Protein AF-A0A8T5GDT7-F1 (afdb_monomer_lite)

Sequence (79 aa):
MSSNKEQDFKDFQISERKKIGSGLTNAPVWLMQKAGKRLWNARQKRDWKKIDLGKRHVKHKTRQATKKIKSGDHKKGGV

Organism: NCBI:txid3101447

Structure (mmCIF, N/CA/C/O backbone):
data_AF-A0A8T5GDT7-F1
#
_entry.id   AF-A0A8T5GDT7-F1
#
loop_
_atom_site.group_PDB
_atom_site.id
_atom_site.type_symbol
_atom_site.label_atom_id
_atom_site.label_alt_id
_atom_site.label_comp_id
_atom_site.label_asym_id
_atom_site.label_entity_id
_atom_site.label_seq_id
_atom_site.pdbx_PDB_ins_code
_atom_site.Cartn_x
_atom_site.Cartn_y
_atom_site.Cartn_z
_atom_site.occupancy
_atom_site.B_iso_or_equiv
_atom_site.auth_seq_id
_atom_site.auth_comp_id
_atom_site.auth_asym_id
_atom_site.auth_atom_id
_atom_site.pdbx_PDB_model_num
ATOM 1 N N . MET A 1 1 ? 2.334 -5.251 21.540 1.00 46.31 1 MET A N 1
ATOM 2 C CA . MET A 1 1 ? 1.405 -5.596 20.437 1.00 46.31 1 MET A CA 1
ATOM 3 C C . MET A 1 1 ? 0.193 -4.683 20.527 1.00 46.31 1 MET A C 1
ATOM 5 O O . MET A 1 1 ? -0.333 -4.542 21.618 1.00 46.31 1 MET A O 1
ATOM 9 N N . SER A 1 2 ? -0.244 -4.029 19.444 1.00 58.16 2 SER A N 1
ATOM 10 C CA . SER A 1 2 ? -1.479 -3.223 19.482 1.00 58.16 2 SER A CA 1
ATOM 11 C C . SER A 1 2 ? -2.693 -4.166 19.473 1.00 58.16 2 SER A C 1
ATOM 13 O O . SER A 1 2 ? -3.229 -4.465 18.403 1.00 58.16 2 SER A O 1
ATOM 15 N N . SER A 1 3 ? -3.053 -4.726 20.628 1.00 63.69 3 SER A N 1
ATOM 16 C CA . SER A 1 3 ? -4.093 -5.760 20.744 1.00 63.69 3 SER A CA 1
ATOM 17 C C . SER A 1 3 ? -5.491 -5.216 20.436 1.00 63.69 3 SER A C 1
ATOM 19 O O . SER A 1 3 ? -6.297 -5.898 19.807 1.00 63.69 3 SER A O 1
ATOM 21 N N . ASN A 1 4 ? -5.745 -3.950 20.770 1.00 72.75 4 ASN A N 1
ATOM 22 C CA . ASN A 1 4 ? -7.082 -3.357 20.731 1.00 72.75 4 ASN A CA 1
ATOM 23 C C . ASN A 1 4 ? -7.260 -2.458 19.501 1.00 72.75 4 ASN A C 1
ATOM 25 O O . ASN A 1 4 ? -7.417 -1.246 19.609 1.00 72.75 4 ASN A O 1
ATOM 29 N N . LYS A 1 5 ? -7.175 -3.044 18.302 1.00 75.19 5 LYS A N 1
ATOM 30 C CA . LYS A 1 5 ? -7.557 -2.352 17.059 1.00 75.19 5 LYS A CA 1
ATOM 31 C C . LYS A 1 5 ? -9.025 -2.623 16.743 1.00 75.19 5 LYS A C 1
ATOM 33 O O . LYS A 1 5 ? -9.435 -3.784 16.752 1.00 75.19 5 LYS A O 1
ATOM 38 N N . GLU A 1 6 ? -9.763 -1.574 16.387 1.00 85.69 6 GLU A N 1
ATOM 39 C CA . GLU A 1 6 ? -11.102 -1.692 15.801 1.00 85.69 6 GLU A CA 1
ATOM 40 C C . GLU A 1 6 ? -11.084 -2.598 14.564 1.00 85.69 6 GLU A C 1
ATOM 42 O O . GLU A 1 6 ? -10.114 -2.598 13.796 1.00 85.69 6 GLU A O 1
ATOM 47 N N . GLN A 1 7 ? -12.162 -3.359 14.363 1.00 87.44 7 GLN A N 1
ATOM 48 C CA . GLN A 1 7 ? -12.269 -4.316 13.260 1.00 87.44 7 GLN A CA 1
ATOM 49 C C . GLN A 1 7 ? -12.137 -3.631 11.892 1.00 87.44 7 GLN A C 1
ATOM 51 O O . GLN A 1 7 ? -11.333 -4.057 11.069 1.00 87.44 7 GLN A O 1
ATOM 56 N N . ASP A 1 8 ? -12.799 -2.489 11.703 1.00 87.19 8 ASP A N 1
ATOM 57 C CA . ASP A 1 8 ? -12.704 -1.678 10.482 1.00 87.19 8 ASP A CA 1
ATOM 58 C C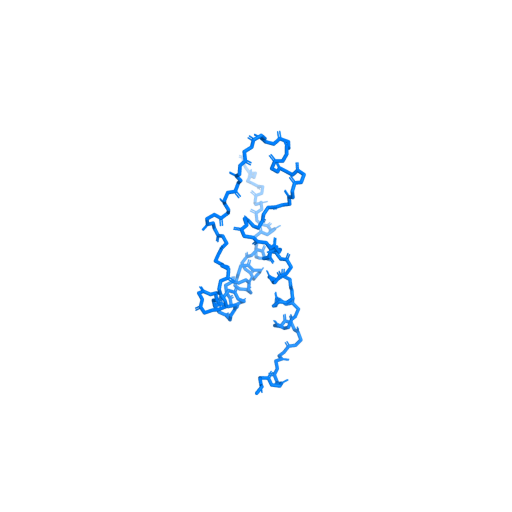 . ASP A 1 8 ? -11.257 -1.248 10.171 1.00 87.19 8 ASP A C 1
ATOM 60 O O . ASP A 1 8 ? -10.780 -1.319 9.035 1.00 87.19 8 ASP A O 1
ATOM 64 N N . PHE A 1 9 ? -10.490 -0.875 11.198 1.00 89.44 9 PHE A N 1
ATOM 65 C CA . PHE A 1 9 ? -9.086 -0.522 11.007 1.00 89.44 9 PHE A CA 1
ATOM 66 C C . PHE A 1 9 ? -8.212 -1.740 10.668 1.00 89.44 9 PHE A C 1
ATOM 68 O O . PHE A 1 9 ? -7.214 -1.599 9.946 1.00 89.44 9 PHE A O 1
ATOM 75 N N . LYS A 1 10 ? -8.557 -2.934 11.167 1.00 89.50 10 LYS A N 1
ATOM 76 C CA . LYS A 1 10 ? -7.894 -4.192 10.786 1.00 89.50 10 LYS A CA 1
ATOM 77 C C . LYS A 1 10 ? -8.179 -4.527 9.324 1.00 89.50 10 LYS A C 1
ATOM 79 O O . LYS A 1 10 ? -7.233 -4.769 8.575 1.00 89.50 10 LYS A O 1
ATOM 84 N N . ASP A 1 11 ? -9.434 -4.448 8.901 1.00 90.94 11 ASP A N 1
ATOM 85 C CA . ASP A 1 11 ? -9.844 -4.741 7.525 1.00 90.94 11 ASP A CA 1
ATOM 86 C C . ASP A 1 11 ? -9.207 -3.756 6.540 1.00 90.94 11 ASP A C 1
ATOM 88 O O . ASP A 1 11 ? -8.645 -4.154 5.512 1.00 90.94 11 ASP A O 1
ATOM 92 N N . PHE A 1 12 ? -9.159 -2.472 6.906 1.00 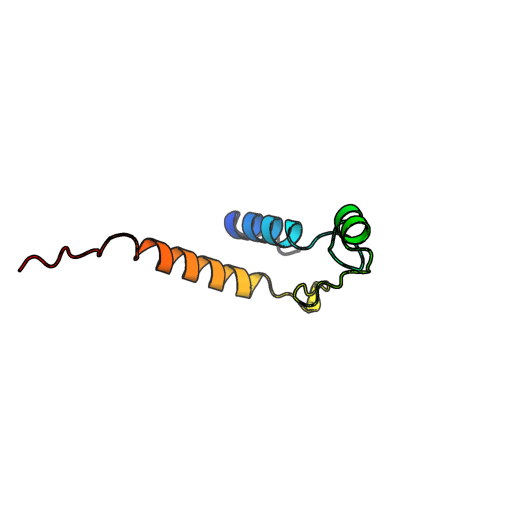91.19 12 PHE A N 1
ATOM 93 C CA . PHE A 1 12 ? -8.425 -1.463 6.151 1.00 91.19 12 PHE A CA 1
ATOM 94 C C . PHE A 1 12 ? -6.943 -1.829 6.000 1.00 91.19 12 PHE A C 1
ATOM 96 O O . PHE A 1 12 ? -6.414 -1.809 4.886 1.00 91.19 12 PHE A O 1
ATOM 103 N N . GLN A 1 13 ? -6.268 -2.208 7.091 1.00 88.62 13 GLN A N 1
ATOM 104 C CA . GLN A 1 13 ? -4.863 -2.621 7.043 1.00 88.62 13 GLN A CA 1
ATOM 105 C C . GLN A 1 13 ? -4.648 -3.846 6.153 1.00 88.62 13 GLN A C 1
ATOM 107 O O . GLN A 1 13 ? -3.684 -3.865 5.388 1.00 88.62 13 GLN A O 1
ATOM 112 N N . ILE A 1 14 ? -5.525 -4.848 6.228 1.00 89.06 14 ILE A N 1
ATOM 113 C CA . ILE A 1 14 ? -5.455 -6.042 5.377 1.00 89.06 14 ILE A CA 1
ATOM 114 C C . ILE A 1 14 ? -5.609 -5.643 3.906 1.00 89.06 14 ILE A C 1
ATOM 116 O O . ILE A 1 14 ? -4.807 -6.060 3.069 1.00 89.06 14 ILE A O 1
ATOM 120 N N . SER A 1 15 ? -6.585 -4.788 3.587 1.00 89.06 15 SER A N 1
ATOM 121 C CA . SER A 1 15 ? -6.823 -4.323 2.217 1.00 89.06 15 SER A CA 1
ATOM 122 C C . SER A 1 15 ? -5.637 -3.535 1.644 1.00 89.06 15 SER A C 1
ATOM 124 O O . SER A 1 15 ? -5.244 -3.757 0.500 1.00 89.06 15 SER A O 1
ATOM 126 N N . GLU A 1 16 ? -5.012 -2.656 2.435 1.00 87.81 16 GLU A N 1
ATOM 127 C CA . GLU A 1 16 ? -3.842 -1.885 2.005 1.00 87.81 16 GLU A CA 1
ATOM 128 C C . GLU A 1 16 ? -2.613 -2.781 1.830 1.00 87.81 16 GLU A C 1
ATOM 130 O O . GLU A 1 16 ? -1.867 -2.611 0.867 1.00 87.81 16 GLU A O 1
ATOM 135 N N . ARG A 1 17 ? -2.417 -3.771 2.709 1.00 83.38 17 ARG A N 1
ATOM 136 C CA . ARG A 1 17 ? -1.323 -4.744 2.581 1.00 83.38 17 ARG A CA 1
ATOM 137 C C . ARG A 1 17 ? -1.468 -5.604 1.332 1.00 83.38 17 ARG A C 1
ATOM 139 O O . ARG A 1 17 ? -0.478 -5.796 0.647 1.00 83.38 17 ARG A O 1
ATOM 146 N N . LYS A 1 18 ? -2.683 -6.039 0.978 1.00 83.25 18 LYS A N 1
ATOM 147 C CA . LYS A 1 18 ? -2.934 -6.779 -0.275 1.00 83.25 18 LYS A CA 1
ATOM 148 C C . LYS A 1 18 ? -2.585 -5.967 -1.523 1.00 83.25 18 LYS A C 1
ATOM 150 O O . LYS A 1 18 ? -2.169 -6.538 -2.524 1.00 83.25 18 LYS A O 1
ATOM 155 N N . LYS A 1 19 ? -2.732 -4.637 -1.475 1.00 80.31 19 LYS A N 1
ATOM 156 C CA . LYS A 1 19 ? -2.302 -3.765 -2.578 1.00 80.31 19 LYS A CA 1
ATOM 157 C C . LYS A 1 19 ? -0.784 -3.728 -2.694 1.00 80.31 19 LYS A C 1
ATOM 159 O O . LYS A 1 19 ? -0.278 -3.645 -3.808 1.00 80.31 19 LYS A O 1
ATOM 164 N N . ILE A 1 20 ? -0.066 -3.751 -1.569 1.00 77.50 20 ILE A N 1
ATOM 165 C CA . ILE A 1 20 ? 1.400 -3.820 -1.519 1.00 77.50 20 ILE A CA 1
ATOM 166 C C . ILE A 1 20 ? 1.807 -5.243 -1.927 1.00 77.50 20 ILE A C 1
ATOM 168 O O . ILE A 1 20 ? 1.945 -6.131 -1.094 1.00 77.50 20 ILE A O 1
ATOM 172 N N . GLY A 1 21 ? 1.919 -5.467 -3.238 1.00 66.44 21 GLY A N 1
ATOM 173 C CA . GLY A 1 21 ? 2.263 -6.769 -3.803 1.00 66.44 21 GLY A CA 1
ATOM 174 C C . GLY A 1 21 ? 3.634 -7.275 -3.348 1.00 66.44 21 GLY A C 1
ATOM 175 O O . GLY A 1 21 ? 4.470 -6.516 -2.860 1.00 66.44 21 GLY A O 1
ATOM 176 N N . SER A 1 22 ? 3.872 -8.572 -3.523 1.00 66.06 22 SER A N 1
ATOM 177 C CA . SER A 1 22 ? 5.156 -9.204 -3.222 1.00 66.06 22 SER A CA 1
ATOM 178 C C . SER A 1 22 ? 6.232 -8.857 -4.259 1.00 66.06 22 SER A C 1
ATOM 180 O O . SER A 1 22 ? 5.944 -8.679 -5.444 1.00 66.06 22 SER A O 1
ATOM 182 N N . GLY A 1 23 ? 7.495 -8.852 -3.827 1.00 65.81 23 GLY A N 1
ATOM 183 C CA . GLY A 1 23 ? 8.671 -8.761 -4.702 1.00 65.81 23 GLY A CA 1
ATOM 184 C C . GLY A 1 23 ? 9.315 -7.375 -4.765 1.00 65.81 23 GLY A C 1
ATOM 185 O O . GLY A 1 23 ? 8.784 -6.409 -4.231 1.00 65.81 23 GLY A O 1
ATOM 186 N N . LEU A 1 24 ? 10.479 -7.284 -5.423 1.00 65.75 24 LEU A N 1
ATOM 187 C CA . LEU A 1 24 ? 11.321 -6.076 -5.532 1.00 65.75 24 LEU A CA 1
ATOM 188 C C . LEU A 1 24 ? 10.803 -5.046 -6.548 1.00 65.75 24 LEU A C 1
ATOM 190 O O . LEU A 1 24 ? 11.294 -3.933 -6.627 1.00 65.75 24 LEU A O 1
ATOM 194 N N . THR A 1 25 ? 9.749 -5.337 -7.292 1.00 69.81 25 THR A N 1
ATOM 195 C CA . THR A 1 25 ? 9.155 -4.416 -8.278 1.00 69.81 25 THR A CA 1
ATOM 196 C C . THR A 1 25 ? 7.671 -4.149 -8.020 1.00 69.81 25 THR A C 1
ATOM 198 O O . THR A 1 25 ? 7.126 -3.194 -8.568 1.00 69.81 25 THR A O 1
ATOM 201 N N . ASN A 1 26 ? 7.047 -4.926 -7.118 1.00 74.06 26 ASN A N 1
ATOM 202 C CA . ASN A 1 26 ? 5.604 -4.947 -6.826 1.00 74.06 26 ASN A CA 1
ATOM 203 C C . ASN A 1 26 ? 4.721 -5.110 -8.077 1.00 74.06 26 ASN A C 1
ATOM 205 O O . ASN A 1 26 ? 3.532 -4.799 -8.048 1.00 74.06 26 ASN A O 1
ATOM 209 N N . ALA A 1 27 ? 5.299 -5.569 -9.184 1.00 79.06 27 ALA A N 1
ATOM 210 C CA . ALA A 1 27 ? 4.580 -5.919 -10.393 1.00 79.06 27 ALA A CA 1
ATOM 211 C C . ALA A 1 27 ? 4.670 -7.441 -10.575 1.00 79.06 27 ALA A C 1
ATOM 213 O O . ALA A 1 27 ? 5.714 -8.027 -10.277 1.00 79.06 27 ALA A O 1
ATOM 214 N N . PRO A 1 28 ? 3.597 -8.101 -11.029 1.00 80.69 28 PRO A N 1
ATOM 215 C CA . PRO A 1 28 ? 3.635 -9.529 -11.297 1.00 80.69 28 PRO A CA 1
ATOM 216 C C . PRO A 1 28 ? 4.534 -9.835 -12.504 1.00 80.69 28 PRO A C 1
ATOM 218 O O . PRO A 1 28 ? 4.646 -9.033 -13.434 1.00 80.69 28 PRO A O 1
ATOM 221 N N . VAL A 1 29 ? 5.168 -11.010 -12.492 1.00 84.50 29 VAL A N 1
ATOM 222 C CA . VAL A 1 29 ? 6.171 -11.416 -13.496 1.00 84.50 29 VAL A CA 1
ATOM 223 C C . VAL A 1 29 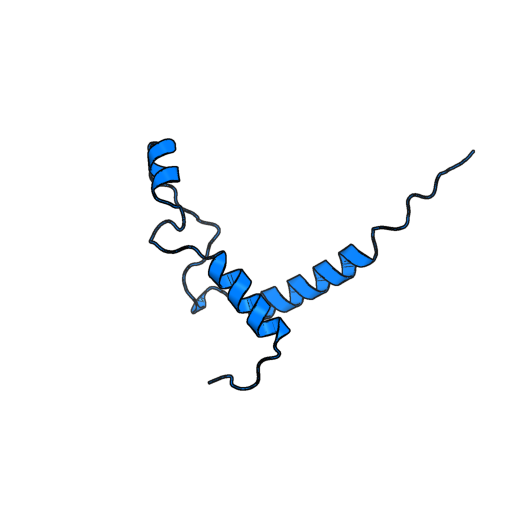? 5.600 -11.396 -14.914 1.00 84.50 29 VAL A C 1
ATOM 225 O O . VAL A 1 29 ? 6.238 -10.854 -15.814 1.00 84.50 29 VAL A O 1
ATOM 228 N N . TRP A 1 30 ? 4.370 -11.885 -15.101 1.00 86.88 30 TRP A N 1
ATOM 229 C CA . TRP A 1 30 ? 3.709 -11.907 -16.411 1.00 86.88 30 TRP A CA 1
ATOM 230 C C . TRP A 1 30 ? 3.588 -10.506 -17.033 1.00 86.88 30 TRP A C 1
ATOM 232 O O . TRP A 1 30 ? 3.707 -10.344 -18.246 1.00 86.88 30 TRP A O 1
ATOM 242 N N . LEU A 1 31 ? 3.401 -9.470 -16.207 1.00 87.00 31 LEU A N 1
ATOM 243 C CA . LEU A 1 31 ? 3.285 -8.092 -16.678 1.00 87.00 31 LEU A CA 1
ATOM 244 C C . LEU A 1 31 ? 4.637 -7.569 -17.178 1.00 87.00 31 LEU A C 1
ATOM 246 O O . LEU A 1 31 ? 4.689 -6.856 -18.176 1.00 87.00 31 LEU A O 1
ATOM 250 N N . MET A 1 32 ? 5.734 -7.949 -16.516 1.00 86.94 32 MET A N 1
ATOM 251 C CA . MET A 1 32 ? 7.088 -7.611 -16.971 1.00 86.94 32 MET A CA 1
ATOM 252 C C . MET A 1 32 ? 7.457 -8.357 -18.248 1.00 86.94 32 MET A C 1
ATOM 254 O O . MET A 1 32 ? 8.053 -7.758 -19.138 1.00 86.94 32 MET A O 1
ATOM 258 N N . GLN A 1 33 ? 7.071 -9.631 -18.350 1.00 90.38 33 GLN A N 1
ATOM 259 C CA . GLN A 1 33 ? 7.278 -10.439 -19.553 1.00 90.38 33 GLN A CA 1
ATOM 260 C C . GLN A 1 33 ? 6.545 -9.831 -20.751 1.00 90.38 33 GLN A C 1
ATOM 262 O O . GLN A 1 33 ? 7.157 -9.621 -21.791 1.00 90.38 33 GLN A O 1
ATOM 267 N N . LYS A 1 34 ? 5.273 -9.442 -20.583 1.00 91.94 34 LYS A N 1
ATOM 268 C CA . LYS A 1 34 ? 4.494 -8.778 -21.638 1.00 91.94 34 LYS A CA 1
ATOM 269 C C . LYS A 1 34 ? 5.070 -7.415 -22.038 1.00 91.94 34 LYS A C 1
ATOM 271 O O . LYS A 1 34 ? 5.014 -7.046 -23.204 1.00 91.94 34 LYS A O 1
ATOM 276 N N . ALA A 1 35 ? 5.602 -6.657 -21.080 1.00 88.50 35 ALA A N 1
ATOM 277 C CA . ALA A 1 35 ? 6.190 -5.343 -21.339 1.00 88.50 35 ALA A CA 1
ATOM 278 C C . ALA A 1 35 ? 7.622 -5.402 -21.904 1.00 88.50 35 ALA A C 1
ATOM 280 O O . ALA A 1 35 ? 8.130 -4.370 -22.340 1.00 88.50 35 ALA A O 1
ATOM 281 N N . GLY A 1 36 ? 8.296 -6.556 -21.829 1.00 91.19 36 GLY A N 1
ATOM 282 C CA . GLY A 1 36 ? 9.693 -6.721 -22.245 1.00 91.19 36 GLY A CA 1
ATOM 283 C C . GLY A 1 36 ? 10.705 -5.937 -21.400 1.00 91.19 36 GLY A C 1
ATOM 284 O O . GLY A 1 36 ? 11.842 -5.748 -21.819 1.00 91.19 36 GLY A O 1
ATOM 285 N N . LYS A 1 37 ? 10.313 -5.439 -20.218 1.00 88.38 37 LYS A N 1
ATOM 286 C CA . LYS A 1 37 ? 11.176 -4.615 -19.358 1.00 88.38 37 LYS A CA 1
ATOM 287 C C . LYS A 1 37 ? 10.863 -4.777 -17.877 1.00 88.38 37 LYS A C 1
ATOM 289 O O . LYS A 1 37 ? 9.748 -5.123 -17.484 1.00 88.38 37 LYS A O 1
ATOM 294 N N . ARG A 1 38 ? 11.845 -4.450 -17.033 1.00 84.12 38 ARG A N 1
ATOM 295 C CA . ARG A 1 38 ? 11.635 -4.341 -15.584 1.00 84.12 38 ARG A CA 1
ATOM 296 C C . ARG A 1 38 ? 10.746 -3.132 -15.292 1.00 84.12 38 ARG A C 1
ATOM 298 O O . ARG A 1 38 ? 11.041 -2.018 -15.716 1.00 84.12 38 ARG A O 1
ATOM 305 N N . LEU A 1 39 ? 9.663 -3.353 -14.552 1.00 83.12 39 LEU A N 1
ATOM 306 C CA . LEU A 1 39 ? 8.737 -2.303 -14.131 1.00 83.12 39 LEU A CA 1
ATOM 307 C C . LEU A 1 39 ? 8.989 -1.971 -12.664 1.00 83.12 39 LEU A C 1
ATOM 309 O O . LEU A 1 39 ? 8.865 -2.843 -11.812 1.00 83.12 39 LEU A O 1
ATOM 313 N N . TRP A 1 40 ? 9.330 -0.723 -12.354 1.00 78.62 40 TRP A N 1
ATOM 314 C CA . TRP A 1 40 ? 9.502 -0.274 -10.974 1.00 78.62 40 TRP A CA 1
ATOM 315 C C . TRP A 1 40 ? 8.287 0.523 -10.500 1.00 78.62 40 TRP A C 1
ATOM 317 O O . TRP A 1 40 ? 7.978 1.583 -11.045 1.00 78.62 40 TRP A O 1
ATOM 327 N N . ASN A 1 41 ? 7.607 0.054 -9.451 1.00 77.94 41 ASN A N 1
ATOM 328 C CA . ASN A 1 41 ? 6.504 0.804 -8.857 1.00 77.94 41 ASN A CA 1
ATOM 329 C C . ASN A 1 41 ? 7.006 1.861 -7.857 1.00 77.94 41 ASN A C 1
ATOM 331 O O . ASN A 1 41 ? 7.016 1.639 -6.647 1.00 77.94 41 ASN A O 1
ATOM 335 N N . ALA A 1 42 ? 7.366 3.047 -8.357 1.00 74.38 42 ALA A N 1
ATOM 336 C CA . ALA A 1 42 ? 7.836 4.166 -7.530 1.00 74.38 42 ALA A CA 1
ATOM 337 C C . ALA A 1 42 ? 6.781 4.702 -6.538 1.00 74.38 42 ALA A C 1
ATOM 339 O O . ALA A 1 42 ? 7.122 5.338 -5.541 1.00 74.38 42 ALA A O 1
ATOM 340 N N . ARG A 1 43 ? 5.489 4.455 -6.794 1.00 72.31 43 ARG A N 1
ATOM 341 C CA . ARG A 1 43 ? 4.387 4.938 -5.944 1.00 72.31 43 ARG A CA 1
ATOM 342 C C . ARG A 1 43 ? 4.199 4.095 -4.688 1.00 72.31 43 ARG A C 1
ATOM 344 O O . ARG A 1 43 ? 3.659 4.584 -3.692 1.00 72.31 43 ARG A O 1
ATOM 351 N N . GLN A 1 44 ? 4.629 2.839 -4.715 1.00 71.38 44 GLN A N 1
ATOM 352 C CA . GLN A 1 44 ? 4.533 1.966 -3.559 1.00 71.38 44 GLN A CA 1
ATOM 353 C C . GLN A 1 44 ? 5.788 2.050 -2.706 1.00 71.38 44 GLN A C 1
ATOM 355 O O . GLN A 1 44 ? 6.834 1.483 -3.004 1.00 71.38 44 GLN A O 1
ATOM 360 N N . LYS A 1 45 ? 5.639 2.731 -1.573 1.00 70.88 45 LYS A N 1
ATOM 361 C CA . LYS A 1 45 ? 6.568 2.596 -0.457 1.00 70.88 45 LYS A CA 1
ATOM 362 C C . LYS A 1 45 ? 6.465 1.149 0.039 1.00 70.88 45 LYS A C 1
ATOM 364 O O . LYS A 1 45 ? 5.357 0.681 0.271 1.00 70.88 45 LYS A O 1
ATOM 369 N N . ARG A 1 46 ? 7.594 0.445 0.122 1.00 69.25 46 ARG A N 1
ATOM 370 C CA . ARG A 1 46 ? 7.667 -0.981 0.504 1.00 69.25 46 ARG A CA 1
ATOM 371 C C . ARG A 1 46 ? 7.861 -1.164 2.001 1.00 69.25 46 ARG A C 1
ATOM 373 O O . ARG A 1 46 ? 7.407 -2.137 2.588 1.00 69.25 46 ARG A O 1
ATOM 380 N N . ASP A 1 47 ? 8.540 -0.195 2.601 1.00 78.50 47 ASP A N 1
ATOM 381 C CA . ASP A 1 47 ? 9.002 -0.300 3.972 1.00 78.50 47 ASP A CA 1
ATOM 382 C C . ASP A 1 47 ? 7.881 0.096 4.921 1.00 78.50 47 ASP A C 1
ATOM 384 O O . ASP A 1 47 ? 7.308 1.185 4.806 1.00 78.50 47 ASP A O 1
ATOM 388 N N . TRP A 1 48 ? 7.630 -0.750 5.915 1.00 78.25 48 TRP A N 1
ATOM 389 C CA . TRP A 1 48 ? 6.666 -0.481 6.980 1.00 78.25 48 TRP A CA 1
ATOM 390 C C . TRP A 1 48 ? 6.924 0.876 7.659 1.00 78.25 48 TRP A C 1
ATOM 392 O O . TRP A 1 48 ? 5.980 1.588 7.979 1.00 78.25 48 TRP A O 1
ATOM 402 N N . LYS A 1 49 ? 8.196 1.288 7.788 1.00 83.12 49 LYS A N 1
ATOM 403 C CA . LYS A 1 49 ? 8.600 2.574 8.385 1.00 83.12 49 LYS A CA 1
ATOM 404 C C . LYS A 1 49 ? 8.206 3.785 7.533 1.00 83.12 49 LYS A C 1
ATOM 406 O O . LYS A 1 49 ? 8.005 4.875 8.058 1.00 83.12 49 LYS A O 1
ATOM 411 N N . LYS A 1 50 ? 8.095 3.618 6.211 1.00 81.88 50 LYS A N 1
ATOM 412 C CA . LYS A 1 50 ? 7.756 4.702 5.274 1.00 81.88 50 LYS A CA 1
ATOM 413 C C . LYS A 1 50 ? 6.244 4.816 5.027 1.00 81.88 50 LYS A C 1
ATOM 415 O O . LYS A 1 50 ? 5.811 5.787 4.396 1.00 81.88 50 LYS A O 1
ATOM 420 N N . ILE A 1 51 ? 5.450 3.841 5.479 1.00 81.69 51 ILE A N 1
ATOM 421 C CA . ILE A 1 51 ? 3.999 3.774 5.270 1.00 81.69 51 ILE A CA 1
ATOM 422 C C . ILE A 1 51 ? 3.269 3.992 6.594 1.00 81.69 51 ILE A C 1
ATOM 424 O O . ILE A 1 51 ? 3.216 3.112 7.445 1.00 81.69 51 ILE A O 1
ATOM 428 N N . ASP A 1 52 ? 2.603 5.137 6.719 1.00 86.88 52 ASP A N 1
ATOM 429 C CA . ASP A 1 52 ? 1.677 5.393 7.822 1.00 86.88 52 ASP A CA 1
ATOM 430 C C . ASP A 1 52 ? 0.246 5.005 7.412 1.00 86.88 52 ASP A C 1
ATOM 432 O O . ASP A 1 52 ? -0.465 5.760 6.738 1.00 86.88 52 ASP A O 1
ATOM 436 N N . LEU A 1 53 ? -0.166 3.788 7.782 1.00 85.44 53 LEU A N 1
ATOM 437 C CA . LEU A 1 53 ? -1.517 3.282 7.512 1.00 85.44 53 LEU A CA 1
ATOM 438 C C . LEU A 1 53 ? -2.586 3.959 8.383 1.00 85.44 53 LEU A C 1
ATOM 440 O O . LEU A 1 53 ? -3.733 4.045 7.950 1.00 85.44 53 LEU A O 1
ATOM 444 N N . GLY A 1 54 ? -2.230 4.482 9.560 1.00 85.88 54 GLY A N 1
ATOM 445 C CA . GLY A 1 54 ? -3.165 5.193 10.436 1.00 85.88 54 GLY A CA 1
ATOM 446 C C . GLY A 1 54 ? -3.655 6.483 9.786 1.00 85.88 54 GLY A C 1
ATOM 447 O O . GLY A 1 54 ? -4.856 6.669 9.580 1.00 85.88 54 GLY A O 1
ATOM 448 N N . LYS A 1 55 ? -2.725 7.329 9.323 1.00 87.12 55 LYS A N 1
ATOM 449 C CA . LYS A 1 55 ? -3.070 8.566 8.593 1.00 87.12 55 LYS A CA 1
ATOM 450 C C . LYS A 1 55 ? -3.842 8.293 7.303 1.00 87.12 55 LYS A C 1
ATOM 452 O O . LYS A 1 55 ? -4.718 9.074 6.923 1.00 87.12 55 LYS A O 1
ATOM 457 N N . ARG A 1 56 ? -3.535 7.195 6.604 1.00 87.06 56 ARG A N 1
ATOM 458 C CA . ARG A 1 56 ? -4.284 6.789 5.403 1.00 87.06 56 ARG A CA 1
ATOM 459 C C . ARG A 1 56 ? -5.709 6.356 5.728 1.00 87.06 56 ARG A C 1
ATOM 461 O O . ARG A 1 56 ? -6.602 6.687 4.953 1.00 87.06 56 ARG A O 1
ATOM 468 N N . HIS A 1 57 ? -5.923 5.671 6.849 1.00 89.75 57 HIS A N 1
ATOM 469 C CA . HIS A 1 57 ? -7.251 5.246 7.279 1.00 89.75 57 HIS A CA 1
ATOM 470 C C . HIS A 1 57 ? -8.160 6.443 7.579 1.00 89.75 57 HIS A C 1
ATOM 472 O O . HIS A 1 57 ? -9.278 6.500 7.072 1.00 89.75 57 HIS A O 1
ATOM 478 N N . VAL A 1 58 ? -7.646 7.456 8.288 1.00 88.62 58 VAL A N 1
ATOM 479 C CA . VAL A 1 58 ? -8.380 8.710 8.541 1.00 88.62 58 VAL A CA 1
ATOM 480 C C . VAL A 1 58 ? -8.780 9.377 7.222 1.00 88.62 58 VAL A C 1
ATOM 482 O O . VAL A 1 58 ? -9.959 9.625 6.986 1.00 88.62 58 VAL A O 1
ATOM 485 N N . LYS A 1 59 ? -7.826 9.565 6.296 1.00 88.50 59 LYS A N 1
ATOM 486 C CA . LYS A 1 59 ? -8.109 10.130 4.962 1.00 88.50 59 LYS A CA 1
ATOM 487 C C . LYS A 1 59 ? -9.119 9.300 4.165 1.00 88.50 59 LYS A C 1
ATOM 489 O O . LYS A 1 59 ? -9.912 9.859 3.408 1.00 88.50 59 LYS A O 1
ATOM 494 N N . HIS A 1 60 ? -9.073 7.975 4.296 1.00 86.88 60 HIS A N 1
ATOM 495 C CA . HIS A 1 60 ? -10.015 7.071 3.646 1.00 86.88 60 HIS A CA 1
ATOM 496 C C . HIS A 1 60 ? -11.435 7.264 4.194 1.00 86.88 60 HIS A C 1
ATOM 498 O O . HIS A 1 60 ? -12.357 7.435 3.397 1.00 86.88 60 HIS A O 1
ATOM 504 N N . LYS A 1 61 ? -11.602 7.342 5.522 1.00 87.31 61 LYS A N 1
ATOM 505 C CA . LYS A 1 61 ? -12.889 7.650 6.169 1.00 87.31 61 LYS A CA 1
ATOM 506 C C . LYS A 1 61 ? -13.440 9.009 5.731 1.00 87.31 61 LYS A C 1
ATOM 508 O O . LYS A 1 61 ? -14.587 9.082 5.300 1.00 87.31 61 LYS A O 1
ATOM 513 N N . THR A 1 62 ? -12.616 10.059 5.722 1.00 86.25 62 THR A N 1
ATOM 514 C CA . THR A 1 62 ? -13.041 11.397 5.269 1.00 86.25 62 THR A CA 1
ATOM 515 C C . THR A 1 62 ? -13.503 11.390 3.808 1.00 86.25 62 THR A C 1
ATOM 517 O O . THR A 1 62 ? -14.530 11.974 3.481 1.00 86.25 62 THR A O 1
ATOM 520 N N . ARG A 1 63 ? -12.788 10.690 2.915 1.00 85.50 63 ARG A N 1
ATOM 521 C CA . ARG A 1 63 ? -13.182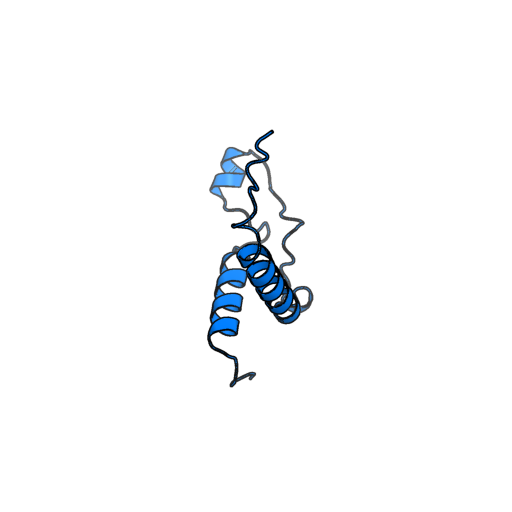 10.555 1.498 1.00 85.50 63 ARG A CA 1
ATOM 522 C C . ARG A 1 63 ? -14.479 9.773 1.301 1.00 85.50 63 ARG A C 1
ATOM 524 O O . ARG A 1 63 ? -15.230 10.068 0.380 1.00 85.50 63 ARG A O 1
ATOM 531 N N . GLN A 1 64 ? -14.719 8.750 2.115 1.00 81.56 64 GLN A N 1
ATOM 532 C CA . GLN A 1 64 ? -15.967 7.986 2.084 1.00 81.56 64 GLN A CA 1
ATOM 533 C C . GLN A 1 64 ? -17.145 8.866 2.525 1.00 81.56 64 GLN A C 1
ATOM 535 O O . GLN A 1 64 ? -18.177 8.880 1.860 1.00 81.56 64 GLN A O 1
ATOM 540 N N . ALA A 1 65 ? -16.959 9.663 3.583 1.00 78.94 65 ALA A N 1
ATOM 541 C CA . ALA A 1 65 ? -17.963 10.610 4.064 1.00 78.94 65 ALA A CA 1
ATOM 542 C C . ALA A 1 65 ? -18.309 11.678 3.010 1.00 78.94 65 ALA A C 1
ATOM 544 O O . ALA A 1 65 ? -19.483 11.909 2.739 1.00 78.94 65 ALA A O 1
ATOM 545 N N . THR A 1 66 ? -17.312 12.266 2.337 1.00 74.62 66 THR A N 1
ATOM 546 C CA . THR A 1 66 ? -17.561 13.280 1.293 1.00 74.62 66 THR A CA 1
ATOM 547 C C . THR A 1 66 ? -18.211 12.717 0.033 1.00 74.62 66 THR A C 1
ATOM 549 O O . THR A 1 66 ? -19.011 13.402 -0.599 1.00 74.62 66 THR A O 1
ATOM 552 N N . LYS A 1 67 ? -17.915 11.465 -0.340 1.00 66.75 67 LYS A N 1
ATOM 553 C CA . LYS A 1 67 ? -18.562 10.802 -1.483 1.00 66.75 67 LYS A CA 1
ATOM 554 C C . LYS A 1 67 ? -20.037 10.499 -1.239 1.00 66.75 67 LYS A C 1
ATOM 556 O O . LYS A 1 67 ? -20.818 10.618 -2.175 1.00 66.75 67 LYS A O 1
ATOM 561 N N . LYS A 1 68 ? -20.424 10.162 -0.004 1.00 59.69 68 LYS A N 1
ATOM 562 C CA . LYS A 1 68 ? -21.835 9.940 0.356 1.00 59.69 68 LYS A CA 1
ATOM 563 C C . LYS A 1 68 ? -22.695 11.200 0.219 1.00 59.69 68 LYS A C 1
ATOM 565 O O . LYS A 1 68 ? -23.888 11.084 -0.008 1.00 59.69 68 LYS A O 1
ATOM 570 N N . ILE A 1 69 ? -22.096 12.387 0.314 1.00 59.22 69 ILE A N 1
ATOM 571 C CA . ILE A 1 69 ? -22.812 13.669 0.222 1.00 59.22 69 ILE A CA 1
ATOM 572 C C . ILE A 1 69 ? -23.114 14.057 -1.243 1.00 59.22 69 ILE A C 1
ATOM 574 O O . ILE A 1 69 ? -24.017 14.842 -1.501 1.00 59.22 69 ILE A O 1
ATOM 578 N N . LYS A 1 70 ? -22.394 13.506 -2.233 1.00 55.94 70 LYS A N 1
ATOM 579 C CA . LYS A 1 70 ? -22.382 14.028 -3.616 1.00 55.94 70 LYS A CA 1
ATOM 580 C C . LYS A 1 70 ? -23.289 13.315 -4.629 1.00 55.94 70 LYS A C 1
ATOM 582 O O . LYS A 1 70 ? -23.156 13.585 -5.818 1.00 55.94 70 LYS A O 1
ATOM 587 N N . SER A 1 71 ? -24.185 12.421 -4.208 1.00 56.06 71 SER A N 1
ATOM 588 C CA . SER A 1 71 ? -25.056 11.669 -5.133 1.00 56.06 71 SER A CA 1
ATOM 589 C C . SER A 1 71 ? -26.447 12.281 -5.367 1.00 56.06 71 SER A C 1
ATOM 591 O O . SER A 1 71 ? -27.254 11.646 -6.035 1.00 56.06 71 SER A O 1
ATOM 593 N N . GLY A 1 72 ? -26.750 13.469 -4.823 1.00 54.31 72 GLY A N 1
ATOM 594 C CA . GLY A 1 72 ? -28.119 14.017 -4.813 1.00 54.31 72 GLY A CA 1
ATOM 595 C C . GLY A 1 72 ? -28.410 15.242 -5.689 1.00 54.31 72 GLY A C 1
ATOM 596 O O . GLY A 1 72 ? -29.520 15.352 -6.195 1.00 54.31 72 GLY A O 1
ATOM 597 N N . ASP A 1 73 ? -27.460 16.151 -5.916 1.00 58.03 73 ASP A N 1
ATOM 598 C CA . ASP A 1 73 ? -27.787 17.460 -6.507 1.00 58.03 73 ASP A CA 1
ATOM 599 C C . ASP A 1 73 ? -27.482 17.543 -8.007 1.00 58.03 73 ASP A C 1
ATOM 601 O O . ASP A 1 73 ? -26.594 18.263 -8.461 1.00 58.03 73 ASP A O 1
ATOM 605 N N . HIS A 1 74 ? -28.288 16.844 -8.805 1.00 60.06 74 HIS A N 1
ATOM 606 C CA . HIS A 1 74 ? -28.631 17.345 -10.134 1.00 60.06 74 HIS A CA 1
ATOM 607 C C . HIS A 1 74 ? -29.944 18.121 -10.004 1.00 60.06 74 HIS A C 1
ATOM 609 O O . HIS A 1 74 ? -31.017 17.593 -10.295 1.00 60.06 74 HIS A O 1
ATOM 615 N N . LYS A 1 75 ? -29.875 19.385 -9.558 1.00 59.06 75 LYS A N 1
ATOM 616 C CA . LYS A 1 75 ? -30.971 20.333 -9.795 1.00 59.06 75 LYS A CA 1
ATOM 617 C C . LYS A 1 75 ? -31.177 20.391 -11.309 1.00 59.06 75 LYS A C 1
ATOM 619 O O . LYS A 1 75 ? -30.372 20.989 -12.019 1.00 59.06 75 LYS A O 1
ATOM 624 N N . LYS A 1 76 ? -32.230 19.732 -11.801 1.00 52.69 76 LYS A N 1
ATOM 625 C CA . LYS A 1 76 ? -32.793 19.991 -13.127 1.00 52.69 76 LYS A CA 1
ATOM 626 C C . LYS A 1 76 ? -33.194 21.464 -13.133 1.00 52.69 76 LYS A C 1
ATOM 628 O O . LYS A 1 76 ? -34.238 21.819 -12.595 1.00 52.69 76 LYS A O 1
ATOM 633 N N . GLY A 1 77 ? -32.317 22.319 -13.650 1.00 47.84 77 GLY A N 1
ATOM 634 C CA . GLY A 1 77 ? -32.661 23.692 -13.978 1.00 47.84 77 GLY A CA 1
ATOM 635 C C . GLY A 1 77 ? -33.663 23.645 -15.119 1.00 47.84 77 GLY A C 1
ATOM 636 O O . GLY A 1 77 ? -33.271 23.468 -16.265 1.00 47.84 77 GLY A O 1
ATOM 637 N N . GLY A 1 78 ? -34.946 23.694 -14.779 1.00 49.84 78 GLY A N 1
ATOM 638 C CA . GLY A 1 78 ? -35.986 24.113 -15.699 1.00 49.84 78 GLY A CA 1
ATOM 639 C C . GLY A 1 78 ? -36.145 25.615 -15.554 1.00 49.84 78 GLY A C 1
ATOM 640 O O . GLY A 1 78 ? -36.605 26.050 -14.502 1.00 49.84 78 GLY A O 1
ATOM 641 N N . VAL A 1 79 ? -35.702 26.355 -16.568 1.00 41.09 79 VAL A N 1
ATOM 642 C CA . VAL A 1 79 ? -36.429 27.422 -17.275 1.00 41.09 79 VAL A CA 1
ATOM 643 C C . VAL A 1 79 ? -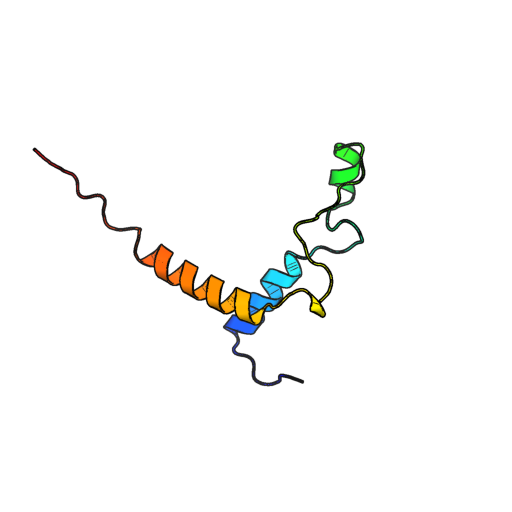35.864 27.440 -18.690 1.00 41.09 79 VAL A C 1
ATOM 645 O O . VAL A 1 79 ? -34.617 27.432 -18.800 1.00 41.09 79 VAL A O 1
#

Foldseek 3Di:
DPPDDDPLLVVLVVVVVVQQADDPASDDPVVCVVVVHRHHDPVDDNDPVVDDSVVVVVVVVVVVVVVVVPPPDPPPDDD

Radius of gyration: 19.04 Å; chains: 1; bounding box: 48×39×43 Å

pLDDT: mean 76.79, std 12.86, range [41.09, 91.94]

Secondary structure (DSS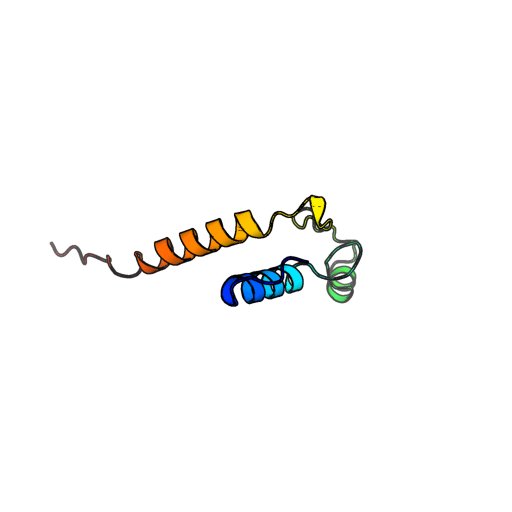P, 8-state):
------HHHHHHHHHHHHHS-SSSSSS-HHHHHHHTSPPP-TT---SGGG--HHHHHHHHHHHHHHHHHTTS-------